Protein AF-A0A834M7G3-F1 (afdb_monomer_lite)

Radius of gyration: 27.72 Å; chains: 1; bounding box: 62×24×76 Å

Organism: Rhynchophorus ferrugineus (NCBI:txid354439)

Structure (mmCIF, N/CA/C/O backbone):
data_AF-A0A834M7G3-F1
#
_entry.id   AF-A0A834M7G3-F1
#
loop_
_atom_site.group_PDB
_atom_site.id
_atom_site.type_symbol
_atom_site.label_atom_id
_atom_site.label_alt_id
_atom_site.label_comp_id
_atom_site.label_asym_id
_atom_site.label_entity_id
_atom_site.label_seq_id
_atom_site.pdbx_PDB_ins_code
_atom_site.Cartn_x
_atom_site.Cartn_y
_atom_site.Cartn_z
_atom_site.occupancy
_atom_site.B_iso_or_equiv
_atom_site.auth_seq_id
_atom_site.auth_comp_id
_atom_site.auth_asym_id
_atom_site.auth_atom_id
_atom_site.pdbx_PDB_model_num
ATOM 1 N N . MET A 1 1 ? 17.419 5.562 1.879 1.00 55.16 1 MET A N 1
ATOM 2 C CA . MET A 1 1 ? 17.940 5.771 0.517 1.00 55.16 1 MET A CA 1
ATOM 3 C C . MET A 1 1 ? 18.696 7.081 0.487 1.00 55.16 1 MET A C 1
ATOM 5 O O . MET A 1 1 ? 18.137 8.076 0.944 1.00 55.16 1 MET A O 1
ATOM 9 N N . SER A 1 2 ? 19.934 7.074 0.004 1.00 61.47 2 SER A N 1
ATOM 10 C CA . SER A 1 2 ? 20.763 8.278 -0.132 1.00 61.47 2 SER A CA 1
ATOM 11 C C . SER A 1 2 ? 20.206 9.225 -1.214 1.00 61.47 2 SER A C 1
ATOM 13 O O . SER A 1 2 ? 19.349 8.853 -2.027 1.00 61.47 2 SER A O 1
ATOM 15 N N . GLU A 1 3 ? 20.641 10.487 -1.229 1.00 64.44 3 GLU A N 1
ATOM 16 C CA . GLU A 1 3 ? 20.246 11.443 -2.280 1.00 64.44 3 GLU A CA 1
ATOM 17 C C . GLU A 1 3 ? 20.710 10.996 -3.677 1.00 64.44 3 GLU A C 1
ATOM 19 O O . GLU A 1 3 ? 20.006 11.213 -4.670 1.00 64.44 3 GLU A O 1
ATOM 24 N N . GLU A 1 4 ? 21.845 10.303 -3.744 1.00 63.59 4 GLU A N 1
ATOM 25 C CA . GLU A 1 4 ? 22.433 9.764 -4.971 1.00 63.59 4 GLU A CA 1
ATOM 26 C C . GLU A 1 4 ? 21.594 8.619 -5.553 1.00 63.59 4 GLU A C 1
ATOM 28 O O . GLU A 1 4 ? 21.245 8.653 -6.734 1.00 63.59 4 GLU A O 1
ATOM 33 N N . GLU A 1 5 ? 21.138 7.670 -4.726 1.00 66.94 5 GLU A N 1
ATOM 34 C CA . GLU A 1 5 ? 20.225 6.593 -5.146 1.00 66.94 5 GLU A CA 1
ATOM 35 C C . GLU A 1 5 ? 18.933 7.147 -5.765 1.00 66.94 5 GLU A C 1
ATOM 37 O O . GLU A 1 5 ? 18.432 6.646 -6.777 1.00 66.94 5 GLU A O 1
ATOM 42 N N . ASN A 1 6 ? 18.405 8.241 -5.208 1.00 77.12 6 ASN A N 1
ATOM 43 C CA . ASN A 1 6 ? 17.238 8.916 -5.772 1.00 77.12 6 ASN A CA 1
ATOM 44 C C . ASN A 1 6 ? 17.533 9.564 -7.138 1.00 77.12 6 ASN A C 1
ATOM 46 O O . ASN A 1 6 ? 16.641 9.632 -7.989 1.00 77.12 6 ASN A O 1
ATOM 50 N N . ALA A 1 7 ? 18.759 10.036 -7.382 1.00 81.44 7 ALA A N 1
ATOM 51 C CA . ALA A 1 7 ? 19.167 10.547 -8.687 1.00 81.44 7 ALA A CA 1
ATOM 52 C C . ALA A 1 7 ? 19.285 9.425 -9.733 1.00 81.44 7 ALA A C 1
ATOM 54 O O . ALA A 1 7 ? 18.746 9.579 -10.834 1.00 81.44 7 ALA A O 1
ATOM 55 N N . TYR A 1 8 ? 19.878 8.283 -9.373 1.00 83.06 8 TYR A N 1
ATOM 56 C CA . TYR A 1 8 ? 19.990 7.118 -10.259 1.00 83.06 8 TYR A CA 1
ATOM 57 C C . TYR A 1 8 ? 18.625 6.562 -10.668 1.00 83.06 8 TYR A C 1
ATOM 59 O O . TYR A 1 8 ? 18.360 6.398 -11.862 1.00 83.06 8 TYR A O 1
ATOM 67 N N . VAL A 1 9 ? 17.707 6.387 -9.710 1.00 87.75 9 VAL A N 1
ATOM 68 C CA . VAL A 1 9 ? 16.329 5.951 -9.996 1.00 87.75 9 VAL A CA 1
ATOM 69 C C . VAL A 1 9 ? 15.648 6.900 -10.984 1.00 87.75 9 VAL A C 1
ATOM 71 O O . VAL A 1 9 ? 15.014 6.452 -11.939 1.00 87.75 9 VAL A O 1
ATOM 74 N N . ARG A 1 10 ? 15.797 8.222 -10.809 1.00 89.12 10 ARG A N 1
ATOM 75 C CA . ARG A 1 10 ? 15.217 9.207 -11.739 1.00 89.12 10 ARG A CA 1
ATOM 76 C C . ARG A 1 10 ? 15.785 9.083 -13.152 1.00 89.12 10 ARG A C 1
ATOM 78 O O . ARG A 1 10 ? 15.030 9.269 -14.106 1.00 89.12 10 ARG A O 1
ATOM 85 N N . ASN A 1 11 ? 17.077 8.801 -13.291 1.00 88.56 11 ASN A N 1
ATOM 86 C CA . ASN A 1 11 ? 17.726 8.657 -14.593 1.00 88.56 11 ASN A CA 1
ATOM 87 C C . ASN A 1 11 ? 17.261 7.385 -15.313 1.00 88.56 11 ASN A C 1
ATOM 89 O O . ASN A 1 11 ? 16.820 7.475 -16.458 1.00 88.56 11 ASN A O 1
ATOM 93 N N . ILE A 1 12 ? 17.229 6.247 -14.615 1.00 89.38 12 ILE A N 1
ATOM 94 C CA . ILE A 1 12 ? 16.733 4.976 -15.166 1.00 89.38 12 ILE A CA 1
ATOM 95 C C . ILE A 1 12 ? 15.266 5.097 -15.583 1.00 89.38 12 ILE A C 1
ATOM 97 O O . ILE A 1 12 ? 14.896 4.718 -16.689 1.00 89.38 12 ILE A O 1
ATOM 101 N N . VAL A 1 13 ? 14.422 5.701 -14.742 1.00 92.31 13 VAL A N 1
ATOM 102 C CA . VAL A 1 13 ? 13.003 5.924 -15.064 1.00 92.31 13 VAL A CA 1
ATOM 103 C C . VAL A 1 13 ? 12.839 6.753 -16.340 1.00 92.31 13 VAL A C 1
ATOM 105 O O . VAL A 1 13 ? 11.964 6.456 -17.152 1.00 92.31 13 VAL A O 1
ATOM 108 N N . LYS A 1 14 ? 13.672 7.783 -16.552 1.00 92.06 14 LYS A N 1
ATOM 109 C CA . LYS A 1 14 ? 13.652 8.568 -17.798 1.00 92.06 14 LYS A CA 1
ATOM 110 C C . LYS A 1 14 ? 14.041 7.721 -19.010 1.00 92.06 14 LYS A C 1
ATOM 112 O O . LYS A 1 14 ? 13.414 7.868 -20.057 1.00 92.06 14 LYS A O 1
ATOM 117 N N . GLU A 1 15 ? 15.040 6.854 -18.874 1.00 91.25 15 GLU A N 1
ATOM 118 C CA . GLU A 1 15 ? 15.485 5.962 -19.949 1.00 91.25 15 GLU A CA 1
ATOM 119 C C . GLU A 1 15 ? 14.405 4.935 -20.309 1.00 91.25 15 GLU A C 1
ATOM 121 O O . GLU A 1 15 ? 14.040 4.818 -21.477 1.00 91.25 15 GLU A O 1
ATOM 126 N N . ILE A 1 16 ? 13.778 4.307 -19.308 1.00 92.31 16 ILE A N 1
ATOM 127 C CA . ILE A 1 16 ? 12.656 3.386 -19.529 1.00 92.31 16 ILE A CA 1
ATOM 128 C C . ILE A 1 16 ? 11.497 4.100 -20.238 1.00 92.31 16 ILE A C 1
ATOM 130 O O . ILE A 1 16 ? 10.948 3.571 -21.202 1.00 92.31 16 ILE A O 1
ATOM 134 N N . LEU A 1 17 ? 11.126 5.314 -19.810 1.00 92.19 17 LEU A N 1
ATOM 135 C CA . LEU A 1 17 ? 10.057 6.084 -20.463 1.00 92.19 17 LEU A CA 1
ATOM 136 C C . LEU A 1 17 ? 10.391 6.423 -21.921 1.00 92.19 17 LEU A C 1
ATOM 138 O O . LEU A 1 17 ? 9.508 6.358 -22.779 1.00 92.19 17 LEU A O 1
ATOM 142 N N . ARG A 1 18 ? 11.654 6.766 -22.203 1.00 91.69 18 ARG A N 1
ATOM 143 C CA . ARG A 1 18 ? 12.130 7.057 -23.560 1.00 91.69 18 ARG A CA 1
ATOM 144 C C . ARG A 1 18 ? 12.002 5.837 -24.472 1.00 91.69 18 ARG A C 1
ATOM 146 O O . ARG A 1 18 ? 11.554 5.994 -25.602 1.00 91.69 18 ARG A O 1
ATOM 153 N N . GLU A 1 19 ? 12.331 4.651 -23.974 1.00 90.44 19 GLU A N 1
ATOM 154 C CA . GLU A 1 19 ? 12.233 3.384 -24.711 1.00 90.44 19 GLU A CA 1
ATOM 155 C C . GLU A 1 19 ? 10.788 2.843 -24.799 1.00 90.44 19 GLU A C 1
ATOM 157 O O . GLU A 1 19 ? 10.421 2.163 -25.759 1.00 90.44 19 GLU A O 1
ATOM 162 N N . CYS A 1 20 ? 9.913 3.196 -23.850 1.00 90.50 20 CYS A N 1
ATOM 163 C CA . CYS A 1 20 ? 8.482 2.871 -23.916 1.00 90.50 20 CYS A CA 1
ATOM 164 C C . CYS A 1 20 ? 7.740 3.658 -25.010 1.00 90.50 20 CYS A C 1
ATOM 166 O O . CYS A 1 20 ? 6.793 3.135 -25.605 1.00 90.50 20 CYS A O 1
ATOM 168 N N . PHE A 1 21 ? 8.160 4.901 -25.286 1.00 88.44 21 PHE A N 1
ATOM 169 C CA . PHE A 1 21 ? 7.527 5.785 -26.273 1.00 88.44 21 PHE A CA 1
ATOM 170 C C . PHE A 1 21 ? 7.440 5.178 -27.689 1.00 88.44 21 PHE A C 1
ATOM 172 O O . PHE A 1 21 ? 6.322 5.069 -28.202 1.00 88.44 21 PHE A O 1
ATOM 179 N N . PRO A 1 22 ? 8.541 4.719 -28.326 1.00 90.88 22 PRO A N 1
ATOM 180 C CA . PRO A 1 22 ? 8.474 4.108 -29.656 1.00 90.88 22 PRO A CA 1
ATOM 181 C C . PRO A 1 22 ? 7.665 2.802 -29.670 1.00 90.88 22 PRO A C 1
ATOM 183 O O . PRO A 1 22 ? 7.031 2.487 -30.675 1.00 90.88 22 PRO A O 1
ATOM 186 N N . LYS A 1 23 ? 7.618 2.072 -28.546 1.00 87.56 23 LYS A N 1
ATOM 187 C CA . LYS A 1 23 ? 6.854 0.822 -28.389 1.00 87.56 23 LYS A CA 1
ATOM 188 C C . LYS A 1 23 ? 5.367 1.041 -28.065 1.00 87.56 23 LYS A C 1
ATOM 190 O O . LYS A 1 23 ? 4.632 0.071 -27.908 1.00 87.56 23 LYS A O 1
ATOM 195 N N . LYS A 1 24 ? 4.903 2.297 -27.969 1.00 87.38 24 LYS A N 1
ATOM 196 C CA . LYS A 1 24 ? 3.519 2.682 -27.609 1.00 87.38 24 LYS A CA 1
ATOM 197 C C . LYS A 1 24 ? 3.039 2.114 -26.261 1.00 87.38 24 LYS A C 1
ATOM 199 O O . LYS A 1 24 ? 1.834 1.994 -26.033 1.00 87.38 24 LYS A O 1
ATOM 204 N N . ILE A 1 25 ? 3.961 1.810 -25.347 1.00 87.44 25 ILE A N 1
ATOM 205 C CA . ILE A 1 25 ? 3.636 1.311 -24.007 1.00 87.44 25 ILE A CA 1
ATOM 206 C C . ILE A 1 25 ? 3.291 2.511 -23.118 1.00 87.44 25 ILE A C 1
ATOM 208 O O . ILE A 1 25 ? 4.120 3.391 -22.886 1.00 87.44 25 ILE A O 1
ATOM 212 N N . LYS A 1 26 ? 2.058 2.558 -22.604 1.00 86.50 26 LYS A N 1
ATOM 213 C CA . LYS A 1 26 ? 1.614 3.603 -21.669 1.00 86.50 26 LYS A CA 1
ATOM 214 C C . LYS A 1 26 ? 1.824 3.141 -20.231 1.00 86.50 26 LYS A C 1
ATOM 216 O O . LYS A 1 26 ? 1.188 2.185 -19.794 1.00 86.50 26 LYS A O 1
ATOM 221 N N . VAL A 1 27 ? 2.667 3.852 -19.481 1.00 88.00 27 VAL A N 1
ATOM 222 C CA . VAL A 1 27 ? 2.953 3.539 -18.073 1.00 88.00 27 VAL A CA 1
ATOM 223 C C . VAL A 1 27 ? 2.853 4.788 -17.209 1.00 88.00 27 VAL A C 1
ATOM 225 O O . VAL A 1 27 ? 3.276 5.875 -17.599 1.00 88.00 27 VAL A O 1
ATOM 228 N N . ASN A 1 28 ? 2.293 4.632 -16.010 1.00 90.69 28 ASN A N 1
ATOM 229 C CA . ASN A 1 28 ? 2.277 5.681 -15.000 1.00 90.69 28 ASN A CA 1
ATOM 230 C C . ASN A 1 28 ? 3.703 5.897 -14.452 1.00 90.69 28 ASN A C 1
ATOM 232 O O . ASN A 1 28 ? 4.341 4.958 -13.980 1.00 90.69 28 ASN A O 1
ATOM 236 N N . LYS A 1 29 ? 4.197 7.141 -14.482 1.00 92.50 29 LYS A N 1
ATOM 237 C CA . LYS A 1 29 ? 5.551 7.489 -14.019 1.00 92.50 29 LYS A CA 1
ATOM 238 C C . LYS A 1 29 ? 5.792 7.146 -12.544 1.00 92.50 29 LYS A C 1
ATOM 240 O O . LYS A 1 29 ? 6.864 6.651 -12.213 1.00 92.50 29 LYS A O 1
ATOM 245 N N . ASN A 1 30 ? 4.816 7.385 -11.670 1.00 91.75 30 ASN A N 1
ATOM 246 C CA . ASN A 1 30 ? 4.933 7.086 -10.239 1.00 91.75 30 ASN A CA 1
ATOM 247 C C . ASN A 1 30 ? 4.996 5.574 -10.005 1.00 91.75 30 ASN A C 1
ATOM 249 O O . ASN A 1 30 ? 5.822 5.111 -9.221 1.00 91.75 30 ASN A O 1
ATOM 253 N N . PHE A 1 31 ? 4.207 4.805 -10.761 1.00 92.75 31 PHE A N 1
ATOM 254 C CA . PHE A 1 31 ? 4.310 3.347 -10.759 1.00 92.75 31 PHE A CA 1
ATOM 255 C C . PHE A 1 31 ? 5.685 2.875 -11.248 1.00 92.75 31 PHE A C 1
ATOM 257 O O . PHE A 1 31 ? 6.255 1.964 -10.665 1.00 92.75 31 PHE A O 1
ATOM 264 N N . LEU A 1 32 ? 6.259 3.514 -12.271 1.00 93.44 32 LEU A N 1
ATOM 265 C CA . LEU A 1 32 ? 7.589 3.162 -12.776 1.00 93.44 32 LEU A CA 1
ATOM 266 C C . LEU A 1 32 ? 8.699 3.441 -11.751 1.00 93.44 32 LEU A C 1
ATOM 268 O O . LEU A 1 32 ? 9.629 2.649 -11.619 1.00 93.44 32 LEU A O 1
ATOM 272 N N . ILE A 1 33 ? 8.590 4.545 -11.006 1.00 92.94 33 ILE A N 1
ATOM 273 C CA . ILE A 1 33 ? 9.495 4.859 -9.891 1.00 92.94 33 ILE A CA 1
ATOM 274 C C . ILE A 1 33 ? 9.387 3.776 -8.816 1.00 92.94 33 ILE A C 1
ATOM 276 O O . ILE A 1 33 ? 10.410 3.254 -8.378 1.00 92.94 33 ILE A O 1
ATOM 280 N N . TYR A 1 34 ? 8.163 3.417 -8.420 1.00 92.50 34 TYR A N 1
ATOM 281 C CA . TYR A 1 34 ? 7.910 2.337 -7.468 1.00 92.50 34 TYR A CA 1
ATOM 282 C C . TYR A 1 34 ? 8.506 1.006 -7.950 1.00 92.50 34 TYR A C 1
ATOM 284 O O . TYR A 1 34 ? 9.299 0.394 -7.239 1.00 92.50 34 TYR A O 1
ATOM 292 N N . LEU A 1 35 ? 8.197 0.607 -9.185 1.00 92.62 35 LEU A N 1
ATOM 293 C CA . LEU A 1 35 ? 8.680 -0.625 -9.802 1.00 92.62 35 LEU A CA 1
ATOM 294 C C . LEU A 1 35 ? 10.208 -0.677 -9.834 1.00 92.62 35 LEU A C 1
ATOM 296 O O . LEU A 1 35 ? 10.795 -1.689 -9.464 1.00 92.62 35 LEU A O 1
ATOM 300 N N . THR A 1 36 ? 10.850 0.425 -10.229 1.00 91.19 36 THR A N 1
ATOM 301 C CA . THR A 1 36 ? 12.313 0.525 -10.260 1.00 91.19 36 THR A CA 1
ATOM 302 C C . THR A 1 36 ? 12.883 0.319 -8.861 1.00 91.19 36 THR A C 1
ATOM 304 O O . THR A 1 36 ? 13.748 -0.527 -8.689 1.00 91.19 36 THR A O 1
ATOM 307 N N . LYS A 1 37 ? 12.350 1.000 -7.838 1.00 90.00 37 LYS A N 1
ATOM 308 C CA . LYS A 1 37 ? 12.802 0.821 -6.449 1.00 90.00 37 LYS A CA 1
ATOM 309 C C . LYS A 1 37 ? 12.653 -0.623 -5.961 1.00 90.00 37 LYS A C 1
ATOM 311 O O . LYS A 1 37 ? 13.578 -1.141 -5.351 1.00 90.00 37 LYS A O 1
ATOM 316 N N . VAL A 1 38 ? 11.526 -1.276 -6.251 1.00 89.81 38 VAL A N 1
ATOM 317 C CA . VAL A 1 38 ? 11.294 -2.679 -5.863 1.00 89.81 38 VAL A CA 1
ATOM 318 C C . VAL A 1 38 ? 12.291 -3.614 -6.543 1.00 89.81 38 VAL A C 1
ATOM 320 O O . VAL A 1 38 ? 12.870 -4.479 -5.892 1.00 89.81 38 VAL A O 1
ATOM 323 N N . LEU A 1 39 ? 12.526 -3.434 -7.844 1.00 88.81 39 LEU A N 1
ATOM 324 C CA . LEU A 1 39 ? 13.475 -4.260 -8.587 1.00 88.81 39 LEU A CA 1
ATOM 325 C C . LEU A 1 39 ? 14.916 -4.045 -8.131 1.00 88.81 39 LEU A C 1
ATOM 327 O O . LEU A 1 39 ? 15.678 -5.004 -8.122 1.00 88.81 39 LEU A O 1
ATOM 331 N N . LEU A 1 40 ? 15.277 -2.832 -7.707 1.00 86.00 40 LEU A N 1
ATOM 332 C CA . LEU A 1 40 ? 16.614 -2.560 -7.186 1.00 86.00 40 LEU A CA 1
ATOM 333 C C . LEU A 1 40 ? 16.903 -3.275 -5.853 1.00 86.00 40 LEU A C 1
ATOM 335 O O . LEU A 1 40 ? 18.055 -3.485 -5.497 1.00 86.00 40 LEU A O 1
ATOM 339 N N . ILE A 1 41 ? 15.866 -3.686 -5.123 1.00 85.38 41 ILE A N 1
ATOM 340 C CA . ILE A 1 41 ? 16.018 -4.476 -3.893 1.00 85.38 41 ILE A CA 1
ATOM 341 C C . ILE A 1 41 ? 16.202 -5.969 -4.213 1.00 85.38 41 ILE A C 1
ATOM 343 O O . ILE A 1 41 ? 16.646 -6.739 -3.364 1.00 85.38 41 ILE A O 1
ATOM 347 N N . ASN A 1 42 ? 15.863 -6.414 -5.428 1.00 84.62 42 ASN A N 1
ATOM 348 C CA . ASN A 1 42 ? 15.943 -7.826 -5.778 1.00 84.62 42 ASN A CA 1
ATOM 349 C C . ASN A 1 42 ? 17.419 -8.270 -5.886 1.00 84.62 42 ASN A C 1
ATOM 351 O O . ASN A 1 42 ? 18.132 -7.794 -6.776 1.00 84.62 42 ASN A O 1
ATOM 355 N N . PRO A 1 43 ? 17.869 -9.222 -5.043 1.00 81.12 43 PRO A N 1
ATOM 356 C CA . PRO A 1 43 ? 19.269 -9.644 -4.988 1.00 81.12 43 PRO A CA 1
ATOM 357 C C . PRO A 1 43 ? 19.762 -10.272 -6.297 1.00 81.12 43 PRO A C 1
ATOM 359 O O . PRO A 1 43 ? 20.962 -10.264 -6.559 1.00 81.12 43 PRO A O 1
ATOM 362 N N . ASN A 1 44 ? 18.855 -10.754 -7.154 1.00 82.25 44 ASN A N 1
ATOM 363 C CA . ASN A 1 44 ? 19.202 -11.338 -8.451 1.00 82.25 44 ASN A CA 1
ATOM 364 C C . ASN A 1 44 ? 19.843 -10.328 -9.415 1.00 82.25 44 ASN A C 1
ATOM 366 O O . ASN A 1 44 ? 20.506 -10.740 -10.362 1.00 82.25 44 ASN A O 1
ATOM 370 N N . TRP A 1 45 ? 19.657 -9.023 -9.191 1.00 79.19 45 TRP A N 1
ATOM 371 C CA . TRP A 1 45 ? 20.320 -7.985 -9.983 1.00 79.19 45 TRP A CA 1
ATOM 372 C C . TRP A 1 45 ? 21.776 -7.745 -9.582 1.00 79.19 45 TRP A C 1
ATOM 374 O O . TRP A 1 45 ? 22.484 -7.065 -10.319 1.00 79.19 45 TRP A O 1
ATOM 384 N N . GLY A 1 46 ? 22.231 -8.292 -8.446 1.00 72.88 46 GLY A N 1
ATOM 385 C CA . GLY A 1 46 ? 23.614 -8.143 -7.991 1.00 72.88 46 GLY A CA 1
ATOM 386 C C . GLY A 1 46 ? 24.024 -6.681 -7.811 1.00 72.88 46 GLY A C 1
ATOM 387 O O . GLY A 1 46 ? 25.129 -6.305 -8.192 1.00 72.88 46 GLY A O 1
ATOM 388 N N . ILE A 1 47 ? 23.113 -5.847 -7.299 1.00 75.50 47 ILE A N 1
ATOM 389 C CA . ILE A 1 47 ? 23.308 -4.396 -7.249 1.00 75.50 47 ILE A CA 1
ATOM 390 C C . ILE A 1 47 ? 24.433 -4.065 -6.276 1.00 75.50 47 ILE A C 1
ATOM 392 O O . ILE A 1 47 ? 24.329 -4.299 -5.075 1.00 75.50 47 ILE A O 1
ATOM 396 N N . ASN A 1 48 ? 25.509 -3.530 -6.835 1.00 73.50 48 ASN A N 1
ATOM 397 C CA . ASN A 1 48 ? 26.683 -3.013 -6.153 1.00 73.50 48 ASN A CA 1
ATOM 398 C C . ASN A 1 48 ? 26.892 -1.540 -6.543 1.00 73.50 48 ASN A C 1
ATOM 400 O O . ASN A 1 48 ? 26.223 -1.033 -7.447 1.00 73.50 48 ASN A O 1
ATOM 404 N N . ASP A 1 49 ? 27.830 -0.855 -5.887 1.00 68.38 49 ASP A N 1
ATOM 405 C CA . ASP A 1 49 ? 28.105 0.569 -6.142 1.00 68.38 49 ASP A CA 1
ATOM 406 C C . ASP A 1 49 ? 28.488 0.848 -7.613 1.00 68.38 49 ASP A C 1
ATOM 408 O O . ASP A 1 49 ? 28.214 1.923 -8.149 1.00 68.38 49 ASP A O 1
ATOM 412 N N . ASP A 1 50 ? 29.028 -0.154 -8.314 1.00 72.81 50 ASP A N 1
ATOM 413 C CA . ASP A 1 50 ? 29.397 -0.073 -9.731 1.00 72.81 50 ASP A CA 1
ATOM 414 C C . ASP A 1 50 ? 28.244 -0.345 -10.710 1.00 72.81 50 ASP A C 1
ATOM 416 O O . ASP A 1 50 ? 28.363 -0.034 -11.901 1.00 72.81 50 ASP A O 1
ATOM 420 N N . PHE A 1 51 ? 27.114 -0.890 -10.245 1.00 77.31 51 PHE A N 1
ATOM 421 C CA . PHE A 1 51 ? 25.994 -1.292 -11.100 1.00 77.31 51 PHE A CA 1
ATOM 422 C C . PHE A 1 51 ? 25.484 -0.123 -11.950 1.00 77.31 51 PHE A C 1
ATOM 424 O O . PHE A 1 51 ? 25.230 -0.277 -13.145 1.00 77.31 51 PHE A O 1
ATOM 431 N N . PHE A 1 52 ? 25.391 1.064 -11.346 1.00 73.88 52 PHE A N 1
ATOM 432 C CA . PHE A 1 52 ? 24.905 2.276 -12.006 1.00 73.88 52 PHE A CA 1
ATOM 433 C C . PHE A 1 52 ? 25.968 2.990 -12.851 1.00 73.88 52 PHE A C 1
ATOM 435 O O . PHE A 1 52 ? 25.614 3.743 -13.759 1.00 73.88 52 PHE A O 1
ATOM 442 N N . ASN A 1 53 ? 27.254 2.729 -12.598 1.00 76.69 53 ASN A N 1
ATOM 443 C CA . ASN A 1 53 ? 28.365 3.279 -13.381 1.00 76.69 53 ASN A CA 1
ATOM 444 C C . ASN A 1 53 ? 28.564 2.513 -14.699 1.00 76.69 53 ASN A C 1
ATOM 446 O O . ASN A 1 53 ? 29.077 3.054 -15.682 1.00 76.69 53 ASN A O 1
ATOM 450 N N . GLN A 1 54 ? 28.118 1.257 -14.754 1.00 84.06 54 GLN A N 1
ATOM 451 C CA . GLN A 1 54 ? 28.221 0.409 -15.934 1.00 84.06 54 GLN A CA 1
ATOM 452 C C . GLN A 1 54 ? 26.981 0.537 -16.826 1.00 84.06 54 GLN A C 1
ATOM 454 O O . GLN A 1 54 ? 25.934 -0.066 -16.588 1.00 84.06 54 GLN A O 1
ATOM 459 N N . ARG A 1 55 ? 27.123 1.268 -17.938 1.00 83.94 55 ARG A N 1
ATOM 460 C CA . ARG A 1 55 ? 26.041 1.484 -18.919 1.00 83.94 55 ARG A CA 1
ATOM 461 C C . ARG A 1 55 ? 25.399 0.185 -19.425 1.00 83.94 55 ARG A C 1
ATOM 463 O O . ARG A 1 55 ? 24.201 0.167 -19.688 1.00 83.94 55 ARG A O 1
ATOM 470 N N . GLN A 1 56 ? 26.176 -0.889 -19.561 1.00 86.12 56 GLN A N 1
ATOM 471 C CA . GLN A 1 56 ? 25.664 -2.193 -19.999 1.00 86.12 56 GLN A CA 1
ATOM 472 C C . GLN A 1 56 ? 24.648 -2.770 -19.005 1.00 86.12 56 GLN A C 1
ATOM 474 O O . GLN A 1 56 ? 23.582 -3.212 -19.426 1.00 86.12 56 GLN A O 1
ATOM 479 N N . ASN A 1 57 ? 24.918 -2.685 -17.700 1.00 84.88 57 ASN A N 1
ATOM 480 C CA . ASN A 1 57 ? 24.014 -3.186 -16.661 1.00 84.88 57 ASN A CA 1
ATOM 481 C C . ASN A 1 57 ? 22.696 -2.411 -16.658 1.00 84.88 57 ASN A C 1
ATOM 483 O O . ASN A 1 57 ? 21.620 -3.009 -16.633 1.00 84.88 57 ASN A O 1
ATOM 487 N N . VAL A 1 58 ? 22.776 -1.083 -16.786 1.00 85.56 58 VAL A N 1
ATOM 488 C CA . VAL A 1 58 ? 21.596 -0.216 -16.908 1.00 85.56 58 VAL A CA 1
ATOM 489 C C . VAL A 1 58 ? 20.766 -0.589 -18.138 1.00 85.56 58 VAL A C 1
ATOM 491 O O . VAL A 1 58 ? 19.548 -0.715 -18.039 1.00 85.56 58 VAL A O 1
ATOM 494 N N . GLN A 1 59 ? 21.398 -0.842 -19.286 1.00 88.62 59 GLN A N 1
ATOM 495 C CA . GLN A 1 59 ? 20.684 -1.250 -20.499 1.00 88.62 59 GLN A CA 1
ATOM 496 C C . GLN A 1 59 ? 20.011 -2.620 -20.366 1.00 88.62 59 GLN A C 1
ATOM 498 O O . GLN A 1 59 ? 18.869 -2.776 -20.801 1.00 88.62 59 GLN A O 1
ATOM 503 N N . VAL A 1 60 ? 20.676 -3.600 -19.744 1.00 89.69 60 VAL A N 1
ATOM 504 C CA . VAL A 1 60 ? 20.081 -4.919 -19.461 1.00 89.69 60 VAL A CA 1
ATOM 505 C C . VAL A 1 60 ? 18.867 -4.769 -18.543 1.00 89.69 60 VAL A C 1
ATOM 507 O O . VAL A 1 60 ? 17.816 -5.349 -18.817 1.00 89.69 60 VAL A O 1
ATOM 510 N N . PHE A 1 61 ? 18.975 -3.934 -17.508 1.00 89.88 61 PHE A N 1
ATOM 511 C CA . PHE A 1 61 ? 17.871 -3.629 -16.603 1.00 89.88 61 PHE A CA 1
ATOM 512 C C . PHE A 1 61 ? 16.685 -2.984 -17.328 1.00 89.88 61 PHE A C 1
ATOM 514 O O . PHE A 1 61 ? 15.554 -3.459 -17.220 1.00 89.88 61 PHE A O 1
ATOM 521 N N . VAL A 1 62 ? 16.936 -1.930 -18.112 1.00 90.12 62 VAL A N 1
ATOM 522 C CA . VAL A 1 62 ? 15.902 -1.236 -18.897 1.00 90.12 62 VAL A CA 1
ATOM 523 C C . VAL A 1 62 ? 15.208 -2.213 -19.843 1.00 90.12 62 VAL A C 1
ATOM 525 O O . VAL A 1 62 ? 13.977 -2.236 -19.910 1.00 90.12 62 VAL A O 1
ATOM 528 N N . LYS A 1 63 ? 15.983 -3.057 -20.532 1.00 91.25 63 LYS A N 1
ATOM 529 C CA . LYS A 1 63 ? 15.445 -4.058 -21.449 1.00 91.25 63 LYS A CA 1
ATOM 530 C C . LYS A 1 63 ? 14.545 -5.054 -20.727 1.00 91.25 63 LYS A C 1
ATOM 532 O O . LYS A 1 63 ? 13.430 -5.269 -21.181 1.00 91.25 63 LYS A O 1
ATOM 537 N N . TYR A 1 64 ? 14.976 -5.593 -19.588 1.00 90.75 64 TYR A N 1
ATOM 538 C CA . TYR A 1 64 ? 14.152 -6.495 -18.781 1.00 90.75 64 TYR A CA 1
ATOM 539 C C . TYR A 1 64 ? 12.831 -5.842 -18.357 1.00 90.75 64 TYR A C 1
ATOM 541 O O . TYR A 1 64 ? 11.762 -6.423 -18.532 1.00 90.75 64 TYR A O 1
ATOM 549 N N . VAL A 1 65 ? 12.875 -4.608 -17.843 1.00 90.75 65 VAL A N 1
ATOM 550 C CA . VAL A 1 65 ? 11.651 -3.909 -17.425 1.00 90.75 65 VAL A CA 1
ATOM 551 C C . VAL A 1 65 ? 10.684 -3.760 -18.597 1.00 90.75 65 VAL A C 1
ATOM 553 O O . VAL A 1 65 ? 9.483 -3.957 -18.438 1.00 90.75 65 VAL A O 1
ATOM 556 N N . ILE A 1 66 ? 11.185 -3.428 -19.782 1.00 90.19 66 ILE A N 1
ATOM 557 C CA . ILE A 1 66 ? 10.326 -3.186 -20.937 1.00 90.19 66 ILE A CA 1
ATOM 558 C C . ILE A 1 66 ? 9.820 -4.492 -21.534 1.00 90.19 66 ILE A C 1
ATOM 560 O O . ILE A 1 66 ? 8.610 -4.648 -21.674 1.00 90.19 66 ILE A O 1
ATOM 564 N N . ASP A 1 67 ? 10.732 -5.397 -21.874 1.00 87.69 67 ASP A N 1
ATOM 565 C CA . ASP A 1 67 ? 10.458 -6.573 -22.698 1.00 87.69 67 ASP A CA 1
ATOM 566 C C . ASP A 1 67 ? 9.846 -7.727 -21.893 1.00 87.69 67 ASP A C 1
ATOM 568 O O . ASP A 1 67 ? 9.025 -8.463 -22.431 1.00 87.69 67 ASP A O 1
ATOM 572 N N . GLU A 1 68 ? 10.163 -7.849 -20.600 1.00 84.56 68 GLU A N 1
ATOM 573 C CA . GLU A 1 68 ? 9.647 -8.940 -19.757 1.00 84.56 68 GLU A CA 1
ATOM 574 C C . GLU A 1 68 ? 8.464 -8.494 -18.892 1.00 84.56 68 GLU A C 1
ATOM 576 O O . GLU A 1 68 ? 7.480 -9.218 -18.740 1.00 84.56 68 GLU A O 1
ATOM 581 N N . LEU A 1 69 ? 8.527 -7.287 -18.319 1.00 84.69 69 LEU A N 1
ATOM 582 C CA . LEU A 1 69 ? 7.506 -6.832 -17.371 1.00 84.69 69 LEU A CA 1
ATOM 583 C C . LEU A 1 69 ? 6.409 -5.994 -18.029 1.00 84.69 69 LEU A C 1
ATOM 585 O O . LEU A 1 69 ? 5.224 -6.223 -17.792 1.00 84.69 69 LEU A O 1
ATOM 589 N N . LEU A 1 70 ? 6.767 -5.008 -18.850 1.00 87.25 70 LEU A N 1
ATOM 590 C CA . LEU A 1 70 ? 5.785 -4.071 -19.400 1.00 87.25 70 LEU A CA 1
ATOM 591 C C . LEU A 1 70 ? 5.065 -4.583 -20.655 1.00 87.25 70 LEU A C 1
ATOM 593 O O . LEU A 1 70 ? 4.003 -4.048 -20.979 1.00 87.25 70 LEU A O 1
ATOM 597 N N . VAL A 1 71 ? 5.582 -5.622 -21.324 1.00 86.12 71 VAL A N 1
ATOM 598 C CA . VAL A 1 71 ? 4.939 -6.237 -22.503 1.00 86.12 71 VAL A CA 1
ATOM 599 C C . VAL A 1 71 ? 3.571 -6.830 -22.166 1.00 86.12 71 VAL A C 1
ATOM 601 O O . VAL A 1 71 ? 2.624 -6.635 -22.928 1.00 86.12 71 VAL A O 1
ATOM 604 N N . ASN A 1 72 ? 3.431 -7.512 -21.023 1.00 86.81 72 ASN A N 1
ATOM 605 C CA . ASN A 1 72 ? 2.154 -8.083 -20.593 1.00 86.81 72 ASN A CA 1
ATOM 606 C C . ASN A 1 72 ? 1.646 -7.425 -19.296 1.00 86.81 72 ASN A C 1
ATOM 608 O O . ASN A 1 72 ? 1.916 -7.911 -18.193 1.00 86.81 72 ASN A O 1
ATOM 612 N N . PRO A 1 73 ? 0.833 -6.357 -19.392 1.00 83.69 73 PRO A N 1
ATOM 613 C CA . PRO A 1 73 ? 0.346 -5.629 -18.223 1.00 83.69 73 PRO A CA 1
ATOM 614 C C . PRO A 1 73 ? -0.636 -6.423 -17.347 1.00 83.69 73 PRO A C 1
ATOM 616 O O . PRO A 1 73 ? -0.953 -5.940 -16.253 1.00 83.69 73 PRO A O 1
ATOM 619 N N . TYR A 1 74 ? -1.116 -7.577 -17.827 1.00 88.06 74 TYR A N 1
ATOM 620 C CA . TYR A 1 74 ? -2.043 -8.485 -17.144 1.00 88.06 74 TYR A CA 1
ATOM 621 C C . TYR A 1 74 ? -1.349 -9.722 -16.566 1.00 88.06 74 TYR A C 1
ATOM 623 O O . TYR A 1 74 ? -2.011 -10.555 -15.948 1.00 88.06 74 TYR A O 1
ATOM 631 N N . HIS A 1 75 ? -0.029 -9.851 -16.733 1.00 90.69 75 HIS A N 1
ATOM 632 C CA . HIS A 1 75 ? 0.723 -10.923 -16.093 1.00 90.69 75 HIS A CA 1
ATOM 633 C C . HIS A 1 75 ? 0.535 -10.856 -14.563 1.00 90.69 75 HIS A C 1
ATOM 635 O O . HIS A 1 75 ? 0.607 -9.751 -14.009 1.00 90.69 75 HIS A O 1
ATOM 641 N N . PRO A 1 76 ? 0.341 -11.987 -13.852 1.00 92.75 76 PRO A N 1
ATOM 642 C CA . PRO A 1 76 ? 0.081 -11.992 -12.409 1.00 92.75 76 PRO A CA 1
ATOM 643 C C . PRO A 1 76 ? 1.078 -11.159 -11.598 1.00 92.75 76 PRO A C 1
ATOM 645 O O . PRO A 1 76 ? 0.673 -10.357 -10.763 1.00 92.75 76 PRO A O 1
ATOM 648 N N . THR A 1 77 ? 2.375 -11.250 -11.910 1.00 89.44 77 THR A N 1
ATOM 649 C CA . THR A 1 77 ? 3.423 -10.427 -11.280 1.00 89.44 77 THR A CA 1
ATOM 650 C C . THR A 1 77 ? 3.147 -8.928 -11.410 1.00 89.44 77 THR A C 1
ATOM 652 O O . THR A 1 77 ? 3.254 -8.189 -10.435 1.00 89.44 77 THR A O 1
ATOM 655 N N . MET A 1 78 ? 2.745 -8.468 -12.597 1.00 91.44 78 MET A N 1
ATOM 656 C CA . MET A 1 78 ? 2.465 -7.053 -12.850 1.00 91.44 78 MET A CA 1
ATOM 657 C C . MET A 1 78 ? 1.179 -6.584 -12.187 1.00 91.44 78 MET A C 1
ATOM 659 O O . MET A 1 78 ? 1.118 -5.453 -11.703 1.00 91.44 78 MET A O 1
ATOM 663 N N . VAL A 1 79 ? 0.160 -7.442 -12.143 1.00 92.94 79 VAL A N 1
ATOM 664 C CA . VAL A 1 79 ? -1.081 -7.161 -1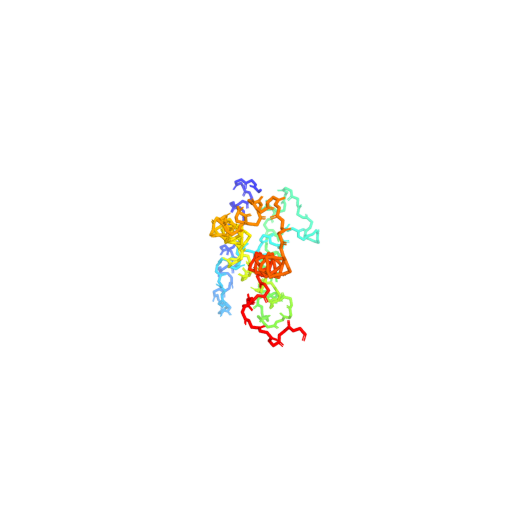1.415 1.00 92.94 79 VAL A CA 1
ATOM 665 C C . VAL A 1 79 ? -0.784 -7.014 -9.922 1.00 92.94 79 VAL A C 1
ATOM 667 O O . VAL A 1 79 ? -1.170 -6.009 -9.329 1.00 92.94 79 VAL A O 1
ATOM 670 N N . THR A 1 80 ? -0.011 -7.934 -9.340 1.00 94.19 80 THR A N 1
ATOM 671 C CA . THR A 1 80 ? 0.413 -7.866 -7.935 1.00 94.19 80 THR A CA 1
ATOM 672 C C . THR A 1 80 ? 1.192 -6.587 -7.640 1.00 94.19 80 THR A C 1
ATOM 674 O O . THR A 1 80 ? 0.864 -5.883 -6.689 1.00 94.19 80 THR A O 1
ATOM 677 N N . LEU A 1 81 ? 2.166 -6.223 -8.480 1.00 93.19 81 LEU A N 1
ATOM 678 C CA . LEU A 1 81 ? 2.949 -4.995 -8.297 1.00 93.19 81 LEU A CA 1
ATOM 679 C C . LEU A 1 81 ? 2.079 -3.731 -8.388 1.00 93.19 81 LEU A C 1
ATOM 681 O O . LEU A 1 81 ? 2.280 -2.788 -7.625 1.00 93.19 81 LEU A O 1
ATOM 685 N N . LYS A 1 82 ? 1.081 -3.699 -9.280 1.00 92.88 82 LYS A N 1
ATOM 686 C CA . LYS A 1 82 ? 0.119 -2.584 -9.363 1.00 92.88 82 LYS A CA 1
ATOM 687 C C . LYS A 1 82 ? -0.776 -2.498 -8.127 1.00 92.88 82 LYS A C 1
ATOM 689 O O . LYS A 1 82 ? -1.048 -1.392 -7.669 1.00 92.88 82 LYS A O 1
ATOM 694 N N . ILE A 1 83 ? -1.211 -3.636 -7.586 1.00 93.38 83 ILE A N 1
ATOM 695 C CA . ILE A 1 83 ? -1.995 -3.695 -6.344 1.00 93.38 83 ILE A CA 1
ATOM 696 C C . ILE A 1 83 ? -1.157 -3.190 -5.164 1.00 93.38 83 ILE A C 1
ATOM 698 O O . ILE A 1 83 ? -1.621 -2.352 -4.395 1.00 93.38 83 ILE A O 1
ATOM 702 N N . GLN A 1 84 ? 0.095 -3.637 -5.049 1.00 92.75 84 GLN A N 1
ATOM 703 C CA . GLN A 1 84 ? 1.009 -3.159 -4.009 1.00 92.75 84 GLN A CA 1
ATOM 704 C C . GLN A 1 84 ? 1.257 -1.651 -4.131 1.00 92.75 84 GLN A C 1
ATOM 706 O O . GLN A 1 84 ? 1.180 -0.939 -3.132 1.00 92.75 84 GLN A O 1
ATOM 711 N N . PHE A 1 85 ? 1.472 -1.144 -5.350 1.00 93.06 85 PHE A N 1
ATOM 712 C CA . PHE A 1 85 ? 1.579 0.293 -5.598 1.00 93.06 85 PHE A CA 1
ATOM 713 C C . PHE A 1 85 ? 0.309 1.043 -5.175 1.00 93.06 85 PHE A C 1
ATOM 715 O O . PHE A 1 85 ? 0.399 2.042 -4.462 1.00 93.06 85 PHE A O 1
ATOM 722 N N . TYR A 1 86 ? -0.874 0.545 -5.549 1.00 91.56 86 TYR A N 1
ATOM 723 C CA . TYR A 1 86 ? -2.148 1.137 -5.144 1.00 91.56 86 TYR A CA 1
ATOM 724 C C . TYR A 1 86 ? -2.253 1.249 -3.621 1.00 91.56 86 TYR A C 1
ATOM 726 O O . TYR A 1 86 ? -2.544 2.328 -3.110 1.00 91.56 86 TYR A O 1
ATOM 734 N N . PHE A 1 87 ? -1.957 0.177 -2.888 1.00 89.06 87 PHE A N 1
ATOM 735 C CA . PHE A 1 87 ? -1.987 0.227 -1.430 1.00 89.06 87 PHE A CA 1
ATOM 736 C C . PHE A 1 87 ? -0.918 1.154 -0.858 1.00 89.06 87 PHE A C 1
ATOM 738 O O . PHE A 1 87 ? -1.224 1.910 0.056 1.00 89.06 87 PHE A O 1
ATOM 745 N N . SER A 1 88 ? 0.285 1.190 -1.434 1.00 86.94 88 SER A N 1
ATOM 746 C CA . SER A 1 88 ? 1.320 2.129 -0.991 1.00 86.94 88 SER A CA 1
ATOM 747 C C . SER A 1 88 ? 0.882 3.589 -1.130 1.00 86.94 88 SER A C 1
ATOM 749 O O . SER A 1 88 ? 1.179 4.384 -0.258 1.00 86.94 88 SER A O 1
ATOM 751 N N . CYS A 1 89 ? 0.120 3.946 -2.168 1.00 86.12 89 CYS A N 1
ATOM 752 C CA . CYS A 1 89 ? -0.336 5.324 -2.359 1.00 86.12 89 CYS A CA 1
ATOM 753 C C . CYS A 1 89 ? -1.585 5.682 -1.549 1.00 86.12 89 CYS A C 1
ATOM 755 O O . CYS A 1 89 ? -1.790 6.850 -1.239 1.00 86.12 89 CYS A O 1
ATOM 757 N N . ASN A 1 90 ? -2.453 4.708 -1.266 1.00 83.88 90 ASN A N 1
ATOM 758 C CA . ASN A 1 90 ? -3.765 4.973 -0.668 1.00 83.88 90 ASN A CA 1
ATOM 759 C C . ASN A 1 90 ? -3.840 4.602 0.817 1.00 83.88 90 ASN A C 1
ATOM 761 O O . ASN A 1 90 ? -4.712 5.104 1.520 1.00 83.88 90 ASN A O 1
ATOM 765 N N . LEU A 1 91 ? -2.952 3.727 1.300 1.00 79.88 91 LEU A N 1
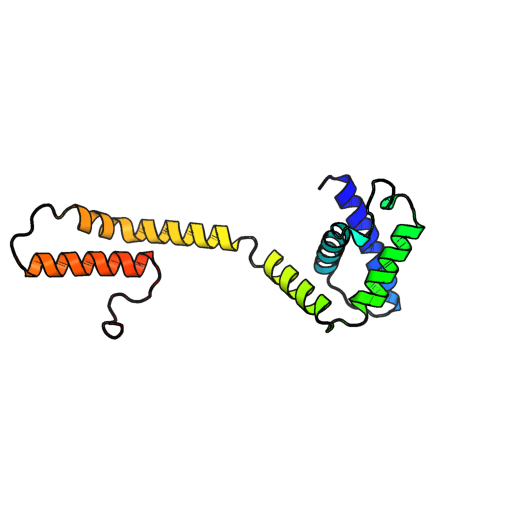ATOM 766 C CA . LEU A 1 91 ? -2.973 3.212 2.670 1.00 79.88 91 LEU A CA 1
ATOM 767 C C . LEU A 1 91 ? -1.774 3.635 3.519 1.00 79.88 91 LEU A C 1
ATOM 769 O O . LEU A 1 91 ? -1.737 3.280 4.694 1.00 79.88 91 LEU A O 1
ATOM 773 N N . GLU A 1 92 ? -0.831 4.419 2.989 1.00 74.50 92 GLU A N 1
ATOM 774 C CA . GLU A 1 92 ? 0.330 4.914 3.751 1.00 74.50 92 GLU A CA 1
ATOM 775 C C . GLU A 1 92 ? -0.085 5.622 5.051 1.00 74.50 92 GLU A C 1
ATOM 777 O O . GLU A 1 92 ? 0.545 5.459 6.093 1.00 74.50 92 GLU A O 1
ATOM 782 N N . HIS A 1 93 ? -1.215 6.333 5.025 1.00 76.94 93 HIS A N 1
ATOM 783 C CA . HIS A 1 93 ? -1.764 7.033 6.188 1.00 76.94 93 HIS A CA 1
ATOM 784 C C . HIS A 1 93 ? -2.911 6.291 6.877 1.00 76.94 93 HIS A C 1
ATOM 786 O O . HIS A 1 93 ? -3.522 6.836 7.794 1.00 76.94 93 HIS A O 1
ATOM 792 N N . MET A 1 94 ? -3.224 5.058 6.469 1.00 82.75 94 MET A N 1
ATOM 793 C CA . MET A 1 94 ? -4.337 4.311 7.058 1.00 82.75 94 MET A CA 1
ATOM 794 C C . MET A 1 94 ? -4.092 4.033 8.544 1.00 82.75 94 MET A C 1
ATOM 796 O O . MET A 1 94 ? -5.014 4.183 9.337 1.00 82.75 94 MET A O 1
ATOM 800 N N . GLY A 1 95 ? -2.852 3.713 8.936 1.00 84.50 95 GLY A N 1
ATOM 801 C CA . GLY A 1 95 ? -2.491 3.544 10.348 1.00 84.50 95 GLY A CA 1
ATOM 802 C C . GLY A 1 95 ? -2.773 4.805 11.168 1.00 84.50 95 GLY A C 1
ATOM 803 O O . GLY A 1 95 ? -3.479 4.746 12.170 1.00 84.50 95 GLY A O 1
ATOM 804 N N . TYR A 1 96 ? -2.330 5.964 10.675 1.00 86.62 96 TYR A N 1
ATOM 805 C CA . TYR A 1 96 ? -2.601 7.255 11.311 1.00 86.62 96 TYR A CA 1
ATOM 806 C C . TYR A 1 96 ? -4.104 7.574 11.377 1.00 86.62 96 TYR A C 1
ATOM 808 O O . TYR A 1 96 ? -4.606 8.007 12.412 1.00 86.62 96 TYR A O 1
ATOM 816 N N . ALA A 1 97 ? -4.850 7.319 10.299 1.00 85.75 97 ALA A N 1
ATOM 817 C CA . ALA A 1 97 ? -6.296 7.526 10.269 1.00 85.75 97 ALA A CA 1
ATOM 818 C C . ALA A 1 97 ? -7.033 6.628 11.281 1.00 85.75 97 ALA A C 1
ATOM 820 O O . ALA A 1 97 ? -7.959 7.085 11.952 1.00 85.75 97 ALA A O 1
ATOM 821 N N . ILE A 1 98 ? -6.601 5.371 11.426 1.00 88.50 98 ILE A N 1
ATOM 822 C CA . ILE A 1 98 ? -7.129 4.427 12.418 1.00 88.50 98 ILE A CA 1
ATOM 823 C C . ILE A 1 98 ? -6.836 4.923 13.838 1.00 88.50 98 ILE A C 1
ATOM 825 O O . ILE A 1 98 ? -7.737 4.942 14.677 1.00 88.50 98 ILE A O 1
ATOM 829 N N . GLU A 1 99 ? -5.610 5.371 14.110 1.00 90.38 99 GLU A N 1
ATOM 830 C CA . GLU A 1 99 ? -5.232 5.915 15.418 1.00 90.38 99 GLU A CA 1
ATOM 831 C C . GLU A 1 99 ? -6.030 7.169 15.782 1.00 90.38 99 GLU A C 1
ATOM 833 O O . GLU A 1 99 ? -6.555 7.255 16.895 1.00 90.38 99 GLU A O 1
ATOM 838 N N . MET A 1 100 ? -6.183 8.108 14.844 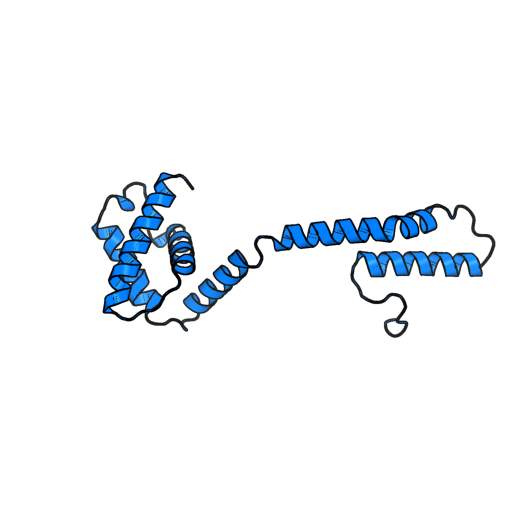1.00 90.69 100 MET A N 1
ATOM 839 C CA . MET A 1 100 ? -7.004 9.306 15.042 1.00 90.69 100 MET A CA 1
ATOM 840 C C . MET A 1 100 ? -8.463 8.943 15.318 1.00 90.69 100 MET A C 1
ATOM 842 O O . MET A 1 100 ? -9.059 9.453 16.267 1.00 90.69 100 MET A O 1
ATOM 846 N N . ASN A 1 101 ? -9.025 7.996 14.563 1.00 89.81 101 ASN A N 1
ATOM 847 C CA . ASN A 1 101 ? -10.386 7.527 14.799 1.00 89.81 101 ASN A CA 1
ATOM 848 C C . ASN A 1 101 ? -10.538 6.865 16.183 1.00 89.81 101 ASN A C 1
ATOM 850 O O . ASN A 1 101 ? -11.500 7.143 16.900 1.00 89.81 101 ASN A O 1
ATOM 854 N N . HIS A 1 102 ? -9.579 6.035 16.608 1.00 90.62 102 HIS A N 1
ATOM 855 C CA . HIS A 1 102 ? -9.584 5.451 17.953 1.00 90.62 102 HIS A CA 1
ATOM 856 C C . HIS A 1 102 ? -9.450 6.507 19.053 1.00 90.62 102 HIS A C 1
ATOM 858 O O . HIS A 1 102 ? -10.102 6.387 20.095 1.00 90.62 102 HIS A O 1
ATOM 864 N N . TYR A 1 103 ? -8.626 7.533 18.841 1.00 94.06 103 TYR A N 1
ATOM 865 C CA . TYR A 1 103 ? -8.493 8.657 19.761 1.00 94.06 103 TYR A CA 1
ATOM 866 C C . TYR A 1 103 ? -9.821 9.413 19.911 1.00 94.06 103 TYR A C 1
ATOM 868 O O . TYR A 1 103 ? -10.311 9.584 21.032 1.00 94.06 103 TYR A O 1
ATOM 876 N N . ASP A 1 104 ? -10.453 9.784 18.797 1.00 93.81 104 ASP A N 1
ATOM 877 C CA . ASP A 1 104 ? -11.732 10.498 18.793 1.00 93.81 104 ASP A CA 1
ATOM 878 C C . ASP A 1 104 ? -12.859 9.673 19.415 1.00 93.81 104 ASP A C 1
ATOM 880 O O . ASP A 1 104 ? -13.684 10.198 20.169 1.00 93.81 104 ASP A O 1
ATOM 884 N N . LEU A 1 105 ? -12.885 8.368 19.144 1.00 92.88 105 LEU A N 1
ATOM 885 C CA . LEU A 1 105 ? -13.846 7.443 19.732 1.00 92.88 105 LEU A CA 1
ATOM 886 C C . LEU A 1 105 ? -13.677 7.356 21.253 1.00 92.88 105 LEU A C 1
ATOM 888 O O . LEU A 1 105 ? -14.652 7.514 21.988 1.00 92.88 105 LEU A O 1
ATOM 892 N N . ARG A 1 106 ? -12.443 7.191 21.747 1.00 93.31 106 ARG A N 1
ATOM 893 C CA . ARG A 1 106 ? -12.145 7.202 23.192 1.00 93.31 106 ARG A CA 1
ATOM 894 C C . ARG A 1 106 ? -12.558 8.516 23.844 1.00 93.31 106 ARG A C 1
ATOM 896 O O . ARG A 1 106 ? -13.111 8.497 24.941 1.00 93.31 106 ARG A O 1
ATOM 903 N N . LYS A 1 107 ? -12.324 9.643 23.166 1.00 94.62 107 LYS A N 1
ATOM 904 C CA . LYS A 1 107 ? -12.723 10.972 23.638 1.00 94.62 107 LYS A CA 1
ATOM 905 C C . LYS A 1 107 ? -14.244 11.107 23.731 1.00 94.62 107 LYS A C 1
ATOM 907 O O . LYS A 1 107 ? -14.743 11.577 24.745 1.00 94.62 107 LYS A O 1
ATOM 912 N N . LYS A 1 108 ? -14.992 10.655 22.720 1.00 93.50 108 LYS A N 1
ATOM 913 C CA . LYS A 1 108 ? -16.469 10.663 22.738 1.00 93.50 108 LYS A CA 1
ATOM 914 C C . LYS A 1 108 ? -17.044 9.756 23.829 1.00 93.50 108 LYS A C 1
ATOM 916 O O . LYS A 1 108 ? -18.066 10.086 24.422 1.00 93.50 108 LYS A O 1
ATOM 921 N N . LEU A 1 109 ? -16.382 8.633 24.107 1.00 94.06 109 LEU A N 1
ATOM 922 C CA . LEU A 1 109 ? -16.802 7.663 25.119 1.00 94.06 109 LEU A CA 1
ATOM 923 C C . LEU A 1 109 ? -16.288 7.980 26.535 1.00 94.06 109 LEU A C 1
ATOM 925 O O . LEU A 1 109 ? -16.579 7.215 27.454 1.00 94.06 109 LEU A O 1
ATOM 929 N N . SER A 1 110 ? -15.558 9.084 26.747 1.00 94.56 110 SER A N 1
ATOM 930 C CA . SER A 1 110 ? -14.950 9.395 28.050 1.00 94.56 110 SER A CA 1
ATOM 931 C C . SER A 1 110 ? -15.992 9.525 29.159 1.00 94.56 110 SER A C 1
ATOM 933 O O . SER A 1 110 ? -15.821 8.958 30.231 1.00 94.56 110 SER A O 1
ATOM 935 N N . LYS A 1 111 ? -17.117 10.185 28.870 1.00 92.25 111 LYS A N 1
ATOM 936 C CA . LYS A 1 111 ? -18.199 10.372 29.838 1.00 92.25 111 LYS A CA 1
ATOM 937 C C . LYS A 1 111 ? -18.880 9.054 30.204 1.00 92.25 111 LYS A C 1
ATOM 939 O O . LYS A 1 111 ? -19.144 8.805 31.369 1.00 92.25 111 LYS A O 1
ATOM 944 N N . LEU A 1 112 ? -19.104 8.175 29.224 1.00 92.06 112 LEU A N 1
ATOM 945 C CA . LEU A 1 112 ? -19.655 6.842 29.488 1.00 92.06 112 LEU A CA 1
ATOM 946 C C . LEU A 1 112 ? -18.681 5.991 30.315 1.00 92.06 112 LEU A C 1
ATOM 948 O O . LEU A 1 112 ? -19.106 5.258 31.202 1.00 92.06 112 LEU A O 1
ATOM 952 N N . LYS A 1 113 ? -17.375 6.113 30.048 1.00 93.50 113 LYS A N 1
ATOM 953 C CA . LYS A 1 113 ? -16.326 5.485 30.853 1.00 93.50 113 LYS A CA 1
ATOM 954 C C . LYS A 1 113 ? -16.378 5.983 32.300 1.00 93.50 113 LYS A C 1
ATOM 956 O O . LYS A 1 113 ? -16.384 5.167 33.212 1.00 93.50 113 LYS A O 1
ATOM 961 N N . GLU A 1 114 ? -16.430 7.295 32.511 1.00 93.50 114 GLU A N 1
ATOM 962 C CA . GLU A 1 114 ? -16.546 7.904 33.844 1.00 93.50 114 GLU A CA 1
ATOM 963 C C . GLU A 1 114 ? -17.817 7.441 34.565 1.00 93.50 114 GLU A C 1
ATOM 965 O O . GLU A 1 114 ? -17.731 6.981 35.699 1.00 93.50 114 GLU A O 1
ATOM 970 N N . ASP A 1 115 ? -18.967 7.442 33.888 1.00 89.75 115 ASP A N 1
ATOM 971 C CA . ASP A 1 115 ? -20.243 6.962 34.432 1.00 89.75 115 ASP A CA 1
ATOM 972 C C . ASP A 1 115 ? -20.189 5.501 34.906 1.00 89.75 115 ASP A C 1
ATOM 974 O O . ASP A 1 115 ? -20.884 5.143 35.856 1.00 89.75 115 ASP A O 1
ATOM 978 N N . ILE A 1 116 ? -19.403 4.649 34.238 1.00 90.75 116 ILE A N 1
ATOM 979 C CA . ILE A 1 116 ? -19.177 3.258 34.656 1.00 90.75 116 ILE A CA 1
ATOM 980 C C . ILE A 1 116 ? -18.341 3.215 35.942 1.00 90.75 116 ILE A C 1
ATOM 982 O O . ILE A 1 116 ? -18.636 2.415 36.825 1.00 90.75 116 ILE A O 1
ATOM 986 N N . PHE A 1 117 ? -17.322 4.072 36.066 1.00 87.81 117 PHE A N 1
ATOM 987 C CA . PHE A 1 117 ? -16.425 4.101 37.229 1.00 87.81 117 PHE A CA 1
ATOM 988 C C . PHE A 1 117 ? -16.994 4.834 38.454 1.00 87.81 117 PHE A C 1
ATOM 990 O O . PHE A 1 117 ? -16.531 4.581 39.559 1.00 87.81 117 PHE A O 1
ATOM 997 N N . ILE A 1 118 ? -17.971 5.730 38.286 1.00 86.81 118 ILE A N 1
ATOM 998 C CA . ILE A 1 118 ? -18.589 6.491 39.392 1.00 86.81 118 ILE A CA 1
ATOM 999 C C . ILE A 1 118 ? -19.463 5.599 40.295 1.00 86.81 118 ILE A C 1
ATOM 1001 O O . ILE A 1 118 ? -19.692 5.928 41.462 1.00 86.81 118 ILE A O 1
ATOM 1005 N N . ILE A 1 119 ? -19.969 4.478 39.775 1.00 79.44 119 ILE A N 1
ATOM 1006 C CA . ILE A 1 119 ? -20.872 3.583 40.506 1.00 79.44 119 ILE A CA 1
ATOM 1007 C C . ILE A 1 119 ? -20.063 2.772 41.530 1.00 79.44 119 ILE A C 1
ATOM 1009 O O . ILE A 1 119 ? -19.461 1.752 41.206 1.00 79.44 119 ILE A O 1
ATOM 1013 N N . ASN A 1 120 ? -20.057 3.245 42.779 1.00 71.31 120 ASN A N 1
ATOM 1014 C CA . ASN A 1 120 ? -19.300 2.643 43.885 1.00 71.31 120 ASN A CA 1
ATOM 1015 C C . ASN A 1 120 ? -20.114 1.632 44.707 1.00 71.31 120 ASN A C 1
ATOM 1017 O O . ASN A 1 120 ? -19.546 0.739 45.332 1.00 71.31 120 ASN A O 1
ATOM 1021 N N . THR A 1 121 ? -21.437 1.781 44.736 1.00 74.44 121 THR A N 1
ATOM 1022 C CA . THR A 1 121 ? -22.356 0.909 45.472 1.00 74.44 121 THR A CA 1
ATOM 1023 C C . THR A 1 121 ? -23.578 0.631 44.614 1.00 74.44 121 THR A C 1
ATOM 1025 O O . THR A 1 121 ? -24.065 1.517 43.917 1.00 74.44 121 THR A O 1
ATOM 1028 N N . ILE A 1 122 ? -24.042 -0.617 44.643 1.00 80.25 122 ILE A N 1
ATOM 1029 C CA . ILE A 1 122 ? -25.201 -1.069 43.879 1.00 80.25 122 ILE A CA 1
ATOM 1030 C C . ILE A 1 122 ? -26.243 -1.537 44.884 1.00 80.25 122 ILE A C 1
ATOM 1032 O O . ILE A 1 122 ? -25.960 -2.415 45.702 1.00 80.25 122 ILE A O 1
ATOM 1036 N N . GLN A 1 123 ? -27.405 -0.892 44.873 1.00 81.19 123 GLN A N 1
ATOM 1037 C CA . GLN A 1 123 ? -28.434 -1.071 45.895 1.00 81.19 123 GLN A CA 1
ATOM 1038 C C . GLN A 1 123 ? -29.488 -2.094 45.477 1.00 81.19 123 GLN A C 1
ATOM 1040 O O . GLN A 1 123 ? -30.068 -2.759 46.337 1.00 81.19 123 GLN A O 1
ATOM 1045 N N . ASP A 1 124 ? -29.704 -2.268 44.171 1.00 88.25 124 ASP A N 1
ATOM 1046 C CA . ASP A 1 124 ? -30.691 -3.204 43.645 1.00 88.25 124 ASP A CA 1
ATOM 1047 C C . ASP A 1 124 ? -30.272 -3.865 42.316 1.00 88.25 124 ASP A C 1
ATOM 1049 O O . ASP A 1 124 ? -29.245 -3.566 41.699 1.00 88.25 124 ASP A O 1
ATOM 1053 N N . LYS A 1 125 ? -31.090 -4.830 41.881 1.00 88.75 125 LYS A N 1
ATOM 1054 C CA . LYS A 1 125 ? -30.881 -5.572 40.632 1.00 88.75 125 LYS A CA 1
ATOM 1055 C C . LYS A 1 125 ? -31.064 -4.695 39.384 1.00 88.75 125 LYS A C 1
ATOM 1057 O O . LYS A 1 125 ? -30.449 -4.965 38.357 1.00 88.75 125 LYS A O 1
ATOM 1062 N N . GLU A 1 126 ? -31.885 -3.653 39.453 1.00 88.50 126 GLU A N 1
ATOM 1063 C CA . GLU A 1 126 ? -32.129 -2.756 38.323 1.00 88.50 126 GLU A CA 1
ATOM 1064 C C . GLU A 1 126 ? -30.900 -1.875 38.038 1.00 88.50 126 GLU A C 1
ATOM 1066 O O . GLU A 1 126 ? -30.526 -1.661 36.882 1.00 88.50 126 GLU A O 1
ATOM 1071 N N . GLU A 1 127 ? -30.226 -1.407 39.086 1.00 86.44 127 GLU A N 1
ATOM 1072 C CA . GLU A 1 127 ? -28.950 -0.701 39.019 1.00 86.44 127 GLU A CA 1
ATOM 1073 C C . GLU A 1 127 ? -27.834 -1.596 38.467 1.00 86.44 127 GLU A C 1
ATOM 1075 O O . GLU A 1 127 ? -27.073 -1.148 37.601 1.00 86.44 127 GLU A O 1
ATOM 1080 N N . MET A 1 128 ? -27.783 -2.873 38.878 1.00 88.62 128 MET A N 1
ATOM 1081 C CA . MET A 1 128 ? -26.874 -3.865 38.282 1.00 88.62 128 MET A CA 1
ATOM 1082 C C . MET A 1 128 ? -27.095 -3.989 36.767 1.00 88.62 128 MET A C 1
ATOM 1084 O O . MET A 1 128 ? -26.140 -3.904 35.991 1.00 88.62 128 MET A O 1
ATOM 1088 N N . ASP A 1 129 ? -28.347 -4.157 36.332 1.00 89.00 129 ASP A N 1
ATOM 1089 C CA . ASP A 1 129 ? -28.689 -4.332 34.916 1.00 89.00 129 ASP A CA 1
ATOM 1090 C C . ASP A 1 129 ? -28.370 -3.072 34.093 1.00 89.00 129 ASP A C 1
ATOM 1092 O O . ASP A 1 129 ? -27.896 -3.158 32.953 1.00 89.00 129 ASP A O 1
ATOM 1096 N N . LYS A 1 130 ? -28.576 -1.879 34.667 1.00 88.88 130 LYS A N 1
ATOM 1097 C CA . LYS A 1 130 ? -28.192 -0.599 34.047 1.00 88.88 130 LYS A CA 1
ATOM 1098 C C . LYS A 1 130 ? -26.676 -0.477 33.889 1.00 88.88 130 LYS A C 1
ATOM 1100 O O . LYS A 1 130 ? -26.219 -0.042 32.830 1.00 88.88 130 LYS A O 1
ATOM 1105 N N . LEU A 1 131 ? -25.898 -0.865 34.900 1.00 90.69 131 LEU A N 1
ATOM 1106 C CA . LEU A 1 131 ? -24.435 -0.854 34.831 1.00 90.69 131 LEU A CA 1
ATOM 1107 C C . LEU A 1 131 ? -23.921 -1.831 33.766 1.00 90.69 131 LEU A C 1
ATOM 1109 O O . LEU A 1 131 ? -23.111 -1.444 32.923 1.00 90.69 131 L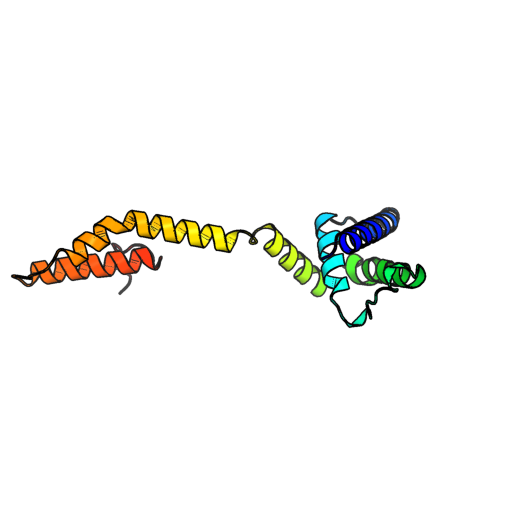EU A O 1
ATOM 1113 N N . LEU A 1 132 ? -24.435 -3.064 33.750 1.00 89.94 132 LEU A N 1
ATOM 1114 C CA . LEU A 1 132 ? -24.079 -4.068 32.743 1.00 89.94 132 LEU A CA 1
ATOM 1115 C C . LEU A 1 132 ? -24.365 -3.566 31.326 1.00 89.94 132 LEU A C 1
ATOM 1117 O O . LEU A 1 132 ? -23.500 -3.668 30.456 1.00 89.94 132 LEU A O 1
ATOM 1121 N N . LYS A 1 133 ? -25.525 -2.936 31.102 1.00 90.75 133 LYS A N 1
ATOM 1122 C CA . LYS A 1 133 ? -25.838 -2.293 29.817 1.00 90.75 133 LYS A CA 1
ATOM 1123 C C . LYS A 1 133 ? -24.811 -1.226 29.448 1.00 90.75 133 LYS A C 1
ATOM 1125 O O . LYS A 1 133 ? -24.316 -1.244 28.326 1.00 90.75 133 LYS A O 1
ATOM 1130 N N . LYS A 1 134 ? -24.437 -0.330 30.369 1.00 91.62 134 LYS A N 1
ATOM 1131 C CA . LYS A 1 134 ? -23.414 0.699 30.100 1.00 91.62 134 LYS A CA 1
ATOM 1132 C C . LYS A 1 134 ? -22.064 0.086 29.718 1.00 91.62 134 LYS A C 1
ATOM 1134 O O . LYS A 1 134 ? -21.443 0.555 28.766 1.00 91.62 134 LYS A O 1
ATOM 1139 N N . ILE A 1 135 ? -21.638 -0.972 30.411 1.00 92.12 135 ILE A N 1
ATOM 1140 C CA . ILE A 1 135 ? -20.389 -1.693 30.118 1.00 92.12 135 ILE A CA 1
ATOM 1141 C C . ILE A 1 135 ? -20.443 -2.325 28.723 1.00 92.12 135 ILE A C 1
ATOM 1143 O O . ILE A 1 135 ? -19.534 -2.112 27.921 1.00 92.12 135 ILE A O 1
ATOM 1147 N N . VAL A 1 136 ? -21.519 -3.050 28.405 1.00 91.81 136 VAL A N 1
ATOM 1148 C CA . VAL A 1 136 ? -21.704 -3.681 27.088 1.00 91.81 136 VAL A CA 1
ATOM 1149 C C . VAL A 1 136 ? -21.730 -2.630 25.979 1.00 91.81 136 VAL A C 1
ATOM 1151 O O . VAL A 1 136 ? -21.066 -2.805 24.957 1.00 91.81 136 VAL A O 1
ATOM 1154 N N . TYR A 1 137 ? -22.419 -1.506 26.193 1.00 92.56 137 TYR A N 1
ATOM 1155 C CA . TYR A 1 137 ? -22.448 -0.391 25.245 1.00 92.56 137 TYR A CA 1
ATOM 1156 C C . TYR A 1 137 ? -21.050 0.174 25.011 1.00 92.56 137 TYR A C 1
ATOM 1158 O O . TYR A 1 137 ? -20.633 0.336 23.866 1.00 92.56 137 TYR A O 1
ATOM 1166 N N . TYR A 1 138 ? -20.310 0.443 26.087 1.00 93.19 138 TYR A N 1
ATOM 1167 C CA . TYR A 1 138 ? -18.956 0.972 25.997 1.00 93.19 138 TYR A CA 1
ATOM 1168 C C . TYR A 1 138 ? -18.023 0.025 25.231 1.00 93.19 138 TYR A C 1
ATOM 1170 O O . TYR A 1 138 ? -17.327 0.478 24.324 1.00 93.19 138 TYR A O 1
ATOM 1178 N N . ILE A 1 139 ? -18.044 -1.278 25.542 1.00 92.06 139 ILE A N 1
ATOM 1179 C CA . ILE A 1 139 ? -17.219 -2.295 24.869 1.00 92.06 139 ILE A CA 1
ATOM 1180 C C . ILE A 1 139 ? -17.597 -2.409 23.387 1.00 92.06 139 ILE A C 1
ATOM 1182 O O . ILE A 1 139 ? -16.726 -2.360 22.524 1.00 92.06 139 ILE A O 1
ATOM 1186 N N . THR A 1 140 ? -18.890 -2.500 23.077 1.00 91.62 140 THR A N 1
ATOM 1187 C CA . THR A 1 140 ? -19.369 -2.632 21.692 1.00 91.62 140 THR A CA 1
ATOM 1188 C C . THR A 1 140 ? -18.937 -1.435 20.846 1.00 91.62 140 THR A C 1
ATOM 1190 O O . THR A 1 140 ? -18.412 -1.610 19.744 1.00 91.62 140 THR A O 1
ATOM 1193 N N . LEU A 1 141 ? -19.092 -0.220 21.385 1.00 91.56 141 LEU A N 1
ATOM 1194 C CA . LEU A 1 141 ? -18.719 1.011 20.695 1.00 91.56 141 LEU A CA 1
ATOM 1195 C C . LEU A 1 141 ? -17.203 1.134 20.537 1.00 91.56 141 LEU A C 1
ATOM 1197 O O . LEU A 1 141 ? -16.749 1.410 19.432 1.00 91.56 141 LEU A O 1
ATOM 1201 N N . ILE A 1 142 ? -16.411 0.905 21.593 1.00 91.56 142 ILE A N 1
ATOM 1202 C CA . ILE A 1 142 ? -14.950 1.080 21.526 1.00 91.56 142 ILE A CA 1
ATOM 1203 C C . ILE A 1 142 ? -14.258 0.024 20.657 1.00 91.56 142 ILE A C 1
ATOM 1205 O O . ILE A 1 142 ? -13.229 0.319 20.046 1.00 91.56 142 ILE A O 1
ATOM 1209 N N . SER A 1 143 ? -14.831 -1.178 20.573 1.00 89.44 143 SER A N 1
ATOM 1210 C CA . SER A 1 143 ? -14.360 -2.259 19.703 1.00 89.44 143 SER A CA 1
ATOM 1211 C C . SER A 1 143 ? -14.871 -2.145 18.264 1.00 89.44 143 SER A C 1
ATOM 1213 O O . SER A 1 143 ? -14.429 -2.911 17.413 1.00 89.44 143 SER A O 1
ATOM 1215 N N . GLY A 1 144 ? -15.789 -1.214 17.971 1.00 86.31 144 GLY A N 1
ATOM 1216 C CA . GLY A 1 144 ? -16.375 -1.063 16.636 1.00 86.31 144 GLY A CA 1
ATOM 1217 C C . GLY A 1 144 ? -17.243 -2.252 16.206 1.00 86.31 144 GLY A C 1
ATOM 1218 O O . GLY A 1 144 ? -17.372 -2.505 15.012 1.00 86.31 144 GLY A O 1
ATOM 1219 N N . LEU A 1 145 ? -17.830 -2.984 17.162 1.00 85.19 145 LEU A N 1
ATOM 1220 C CA . LEU A 1 145 ? -18.622 -4.199 16.913 1.00 85.19 145 LEU A CA 1
ATOM 1221 C C . LEU A 1 145 ? -20.035 -3.916 16.374 1.00 85.19 145 LEU A C 1
ATOM 1223 O O . LEU A 1 145 ? -20.759 -4.847 16.032 1.00 85.19 145 LEU A O 1
ATOM 1227 N N . GLY A 1 146 ? -20.419 -2.643 16.268 1.00 83.38 146 GLY A N 1
ATOM 1228 C CA . GLY A 1 146 ? -21.681 -2.215 15.673 1.00 83.38 146 GLY A CA 1
ATOM 1229 C C . GLY A 1 146 ? -22.5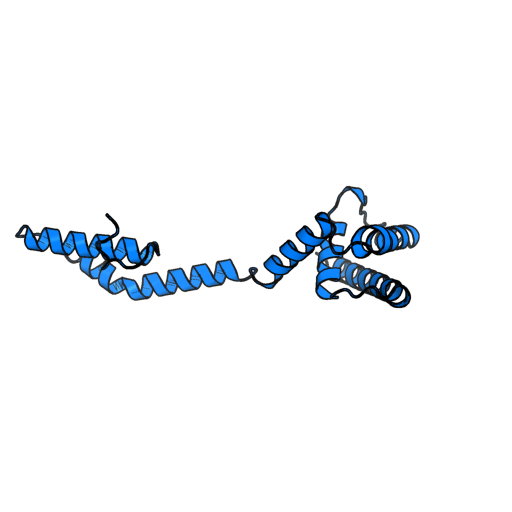75 -1.467 16.653 1.00 83.38 146 GLY A C 1
ATOM 1230 O O . GLY A 1 146 ? -22.096 -0.755 17.535 1.00 83.38 146 GLY A O 1
ATOM 1231 N N . ASP A 1 147 ? -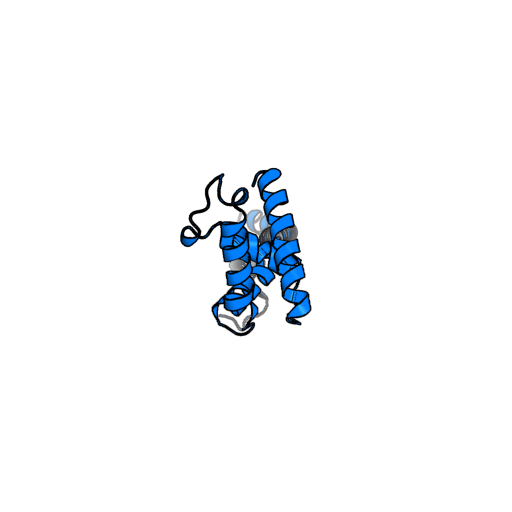23.885 -1.588 16.448 1.00 85.25 147 ASP A N 1
ATOM 1232 C CA . ASP A 1 147 ? -24.898 -0.878 17.224 1.00 85.25 147 ASP A CA 1
ATOM 1233 C C . ASP A 1 147 ? -25.232 -1.634 18.525 1.00 85.25 147 ASP A C 1
ATOM 1235 O O . ASP A 1 147 ? -25.844 -2.704 18.459 1.00 85.25 147 ASP A O 1
ATOM 1239 N N . PRO A 1 148 ? -24.891 -1.088 19.709 1.00 83.81 148 PRO A N 1
ATOM 1240 C CA . PRO A 1 148 ? -25.179 -1.728 20.992 1.00 83.81 148 PRO A CA 1
ATOM 1241 C C . PRO A 1 148 ? -26.673 -1.768 21.346 1.00 83.81 148 PRO A C 1
ATOM 1243 O O . PRO A 1 148 ? -27.050 -2.437 22.304 1.00 83.81 148 PRO A O 1
ATOM 1246 N N . THR A 1 149 ? -27.528 -1.048 20.613 1.00 83.38 149 THR A N 1
ATOM 1247 C CA . THR A 1 149 ? -28.985 -1.055 20.819 1.00 83.38 149 THR A CA 1
ATOM 1248 C C . THR A 1 149 ? -29.689 -2.186 20.064 1.00 83.38 149 THR A C 1
ATOM 1250 O O . THR A 1 149 ? -30.870 -2.462 20.299 1.00 83.38 149 THR A O 1
ATOM 1253 N N . ASN A 1 150 ? -28.972 -2.871 19.168 1.00 79.38 150 ASN A N 1
ATOM 1254 C CA . ASN A 1 150 ? -29.528 -3.928 18.342 1.00 79.38 150 ASN A CA 1
ATOM 1255 C C . ASN A 1 150 ? -29.462 -5.292 19.049 1.00 79.38 150 ASN A C 1
ATOM 1257 O O . ASN A 1 150 ? -28.498 -6.042 18.918 1.00 79.38 150 ASN A O 1
ATOM 1261 N N . ASN A 1 151 ? -30.550 -5.657 19.728 1.00 64.94 151 ASN A N 1
ATOM 1262 C CA . ASN A 1 151 ? -30.699 -6.939 20.431 1.00 64.94 151 ASN A CA 1
ATOM 1263 C C . ASN A 1 151 ? -30.783 -8.180 19.514 1.00 64.94 151 ASN A C 1
ATOM 1265 O O . ASN A 1 151 ? -31.017 -9.277 20.012 1.00 64.94 151 ASN A O 1
ATOM 1269 N N . LYS A 1 152 ? -30.636 -8.048 18.186 1.00 60.25 152 LYS A N 1
ATOM 1270 C CA . LYS A 1 152 ? -30.617 -9.204 17.266 1.00 60.25 152 LYS A CA 1
ATOM 1271 C C . LYS A 1 152 ? -29.277 -9.945 17.236 1.00 60.25 152 LYS A C 1
ATOM 1273 O O . LYS A 1 152 ? -29.161 -10.927 16.511 1.00 60.25 152 LYS A O 1
ATOM 1278 N N . VAL A 1 153 ? -28.281 -9.468 17.979 1.00 49.00 153 VAL A N 1
ATOM 1279 C CA . VAL A 1 153 ? -26.952 -10.080 18.066 1.00 49.00 153 VAL A CA 1
ATOM 1280 C C . VAL A 1 153 ? -26.685 -10.503 19.510 1.00 49.00 153 VAL A C 1
ATOM 1282 O O . VAL A 1 153 ? -25.867 -9.907 20.205 1.00 49.00 153 VAL A O 1
ATOM 1285 N N . ILE A 1 154 ? -27.430 -11.512 19.962 1.00 40.97 154 ILE A N 1
ATOM 1286 C CA . ILE A 1 154 ? -27.027 -12.465 21.006 1.00 40.97 154 ILE A CA 1
ATOM 1287 C C . ILE A 1 154 ? -27.437 -13.846 20.505 1.00 40.97 154 ILE A C 1
ATOM 1289 O O . ILE A 1 154 ? -28.610 -13.976 20.085 1.00 40.97 154 ILE A O 1
#

InterPro domains:
  IPR021897 Cilia- and flagella-associated protein 206 [PTHR21442] (8-153)

pLDDT: mean 85.9, std 8.92, range [40.97, 94.62]

Foldseek 3Di:
DDPVVVVLLVVLLVVLVVVCVVVVQDDDSLLSSLVSVVVCPDCVLVDDPCCSVDPVNSVVVSCCCVVPPRVDCPPPVNVVSVVVSVCVVPVVCVVVVVVVVLVVLCVVCVVLVVVLVVCPDDDDPVSVVVSVLSVQQSCCSSVVVDDSVDPPPD

Secondary structure (DSSP, 8-state):
--HHHHHHHHHHHHHHHHHHTTTT----HHHHHHHHHHHHH-GGG---TTTTT-HHHHHHHHHHIIIIIIS-TTSHHHHHHHHHHHHHHHHTTHHHHHHHHHHHHHHHTHHHHHHHHS-----SHHHHHHHHHHHHHHHHHHTT---TT-TT--

Sequence (154 aa):
MSEEENAYVRNIVKEILRECFPKKIKVNKNFLIYLTKVLLINPNWGINDDFFNQRQNVQVFVKYVIDELLVNPYHPTMVTLKIQFYFSCNLEHMGYAIEMNHYDLRKKLSKLKEDIFIINTIQDKEEMDKLLKKIVYYITLISGLGDPTNNKVI